Protein AF-A0A529LKW5-F1 (afdb_monomer_lite)

pLDDT: mean 82.23, std 14.51, range [40.31, 96.56]

Secondary structure (DSSP, 8-state):
-PPP-------HHHH-SS-GGGSPPP---TTGGGSSS---TTPPPGGGS-HHHHHHHHHHHTSHHHHHHHTS--SS---HHHHHHIIIIISGGGT----GGG----SSHHHHHHHHHHHH--TT------SS--HHHHHHHHHTT-

Foldseek 3Di:
DDDDDPPPPDPVVVVDPAALVRDPDPDDDPPLVPDPDRPDPPDDDPVPPPVVVVVVVVVVCPPPVNCVVVVPDPPPDDDQVVLVCCQPPPQVVVVHHDDSVRDDDAPDPLRVLLVCLQVPAAAPDDDDADVVGDVSSVVSNVVSHD

Structure (mmCIF, N/CA/C/O backbone):
data_AF-A0A529LKW5-F1
#
_entry.id   AF-A0A529LKW5-F1
#
loop_
_atom_site.group_PDB
_atom_site.id
_atom_site.type_symbol
_atom_site.label_atom_id
_atom_site.label_alt_id
_atom_site.label_comp_id
_atom_site.label_asym_id
_atom_site.label_entity_id
_atom_site.label_seq_id
_atom_site.pdbx_PDB_ins_code
_atom_site.Cartn_x
_atom_site.Cartn_y
_atom_site.Cartn_z
_atom_site.occupancy
_atom_site.B_iso_or_equiv
_atom_site.auth_seq_id
_atom_site.auth_comp_id
_atom_site.auth_asym_id
_atom_site.auth_atom_id
_atom_site.pdbx_PDB_model_num
ATOM 1 N N . GLN A 1 1 ? -52.898 6.544 29.498 1.00 42.16 1 GLN A N 1
ATOM 2 C CA . GLN A 1 1 ? -52.156 5.273 29.629 1.00 42.16 1 GLN A CA 1
ATOM 3 C C . GLN A 1 1 ? -51.694 4.892 28.227 1.00 42.16 1 GLN A C 1
ATOM 5 O O . GLN A 1 1 ? -52.541 4.641 27.384 1.00 42.16 1 GLN A O 1
ATOM 10 N N . LYS A 1 2 ? -50.396 5.026 27.925 1.00 40.31 2 LYS A N 1
ATOM 11 C CA . LYS A 1 2 ? -49.825 4.738 26.596 1.00 40.31 2 LYS A CA 1
ATOM 12 C C . LYS A 1 2 ? -49.433 3.257 26.553 1.00 40.31 2 LYS A C 1
ATOM 14 O O . LYS A 1 2 ? -48.757 2.803 27.472 1.00 40.31 2 LYS A O 1
ATOM 19 N N . ALA A 1 3 ? -49.896 2.529 25.537 1.00 45.91 3 ALA A N 1
ATOM 20 C CA . ALA A 1 3 ? -49.491 1.149 25.274 1.00 45.91 3 ALA A CA 1
ATOM 21 C C . ALA A 1 3 ? -47.987 1.095 24.929 1.00 45.91 3 ALA A C 1
ATOM 23 O O . ALA A 1 3 ? -47.495 2.049 24.321 1.00 45.91 3 ALA A O 1
ATOM 24 N N . PRO A 1 4 ? -47.249 0.040 25.314 1.00 46.44 4 PRO A N 1
ATOM 25 C CA . PRO A 1 4 ? -45.844 -0.078 24.954 1.00 46.44 4 PRO A CA 1
ATOM 26 C C . PRO A 1 4 ? -45.708 -0.477 23.480 1.00 46.44 4 PRO A C 1
ATOM 28 O O . PRO A 1 4 ? -46.323 -1.449 23.040 1.00 46.44 4 PRO A O 1
ATOM 31 N N . ASP A 1 5 ? -44.901 0.287 22.740 1.00 48.47 5 ASP A N 1
ATOM 32 C CA . ASP A 1 5 ? -44.448 -0.035 21.387 1.00 48.47 5 ASP A CA 1
ATOM 33 C C . ASP A 1 5 ? -43.780 -1.417 21.390 1.00 48.47 5 ASP A C 1
ATOM 35 O O . ASP A 1 5 ? -42.740 -1.625 22.015 1.00 48.47 5 ASP A O 1
ATOM 39 N N . GLN A 1 6 ? -44.373 -2.379 20.681 1.00 51.53 6 GLN A N 1
ATOM 40 C CA . GLN A 1 6 ? -43.679 -3.608 20.309 1.00 51.53 6 GLN A CA 1
ATOM 41 C C . GLN A 1 6 ? -42.661 -3.258 19.221 1.00 51.53 6 GLN A C 1
ATOM 43 O O . GLN A 1 6 ? -42.955 -3.314 18.027 1.00 51.53 6 GLN A O 1
ATOM 48 N N . GLN A 1 7 ? -41.451 -2.881 19.636 1.00 54.03 7 GLN A N 1
ATOM 49 C CA . GLN A 1 7 ? -40.297 -2.890 18.747 1.00 54.03 7 GLN A CA 1
ATOM 50 C C . GLN A 1 7 ? -40.063 -4.339 18.303 1.00 54.03 7 GLN A C 1
ATOM 52 O O . GLN A 1 7 ? -39.595 -5.181 19.067 1.00 54.03 7 GLN A O 1
ATOM 57 N N . ASN A 1 8 ? -40.404 -4.629 17.049 1.00 58.44 8 ASN A N 1
ATOM 58 C CA . ASN A 1 8 ? -40.013 -5.844 16.344 1.00 58.44 8 ASN A CA 1
ATOM 59 C C . ASN A 1 8 ? -38.499 -5.766 16.047 1.00 58.44 8 ASN A C 1
ATOM 61 O O . ASN A 1 8 ? -38.077 -5.603 14.902 1.00 58.44 8 ASN A O 1
ATOM 65 N N . GLU A 1 9 ? -37.665 -5.786 17.088 1.00 59.06 9 GLU A N 1
ATOM 66 C CA . GLU A 1 9 ? -36.217 -5.863 16.925 1.00 59.06 9 GLU A CA 1
ATOM 67 C C . GLU A 1 9 ? -35.871 -7.261 16.420 1.00 59.06 9 GLU A C 1
ATOM 69 O O . GLU A 1 9 ? -35.987 -8.266 17.121 1.00 59.06 9 GLU A O 1
ATOM 74 N N . ILE A 1 10 ? -35.487 -7.329 15.147 1.00 67.19 10 ILE A N 1
ATOM 75 C CA . ILE A 1 10 ? -34.984 -8.552 14.536 1.00 67.19 10 ILE A CA 1
ATOM 76 C C . ILE A 1 10 ? -33.724 -8.957 15.304 1.00 67.19 10 ILE A C 1
ATOM 78 O O . ILE A 1 10 ? -32.698 -8.280 15.220 1.00 67.19 10 ILE A O 1
ATOM 82 N N . ASP A 1 11 ? -33.797 -10.074 16.029 1.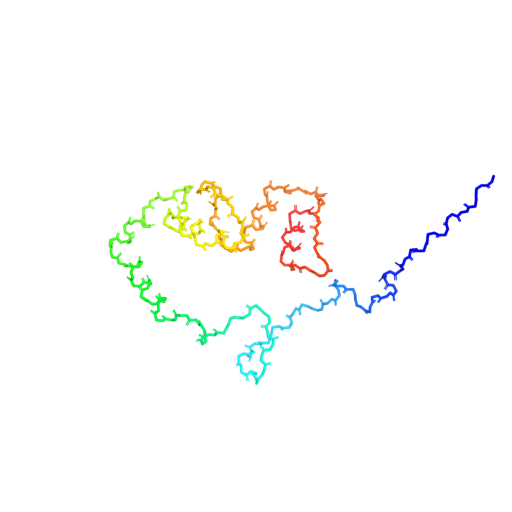00 71.25 11 ASP A N 1
ATOM 83 C CA . ASP A 1 11 ? -32.641 -10.652 16.710 1.00 71.25 11 ASP A CA 1
ATOM 84 C C . ASP A 1 11 ? -31.658 -11.223 15.677 1.00 71.25 11 ASP A C 1
ATOM 86 O O . ASP A 1 11 ? -31.706 -12.386 15.260 1.00 71.25 11 ASP A O 1
ATOM 90 N N . TRP A 1 12 ? -30.749 -10.359 15.237 1.00 64.81 12 TRP A N 1
ATOM 91 C CA . TRP A 1 12 ? -29.679 -10.710 14.316 1.00 64.81 12 TRP A CA 1
ATOM 92 C C . TRP A 1 12 ? -28.668 -11.684 14.922 1.00 64.81 12 TRP A C 1
ATOM 94 O O . TRP A 1 12 ? -27.966 -12.335 14.153 1.00 64.81 12 TRP A O 1
ATOM 104 N N . LYS A 1 13 ? -28.579 -11.821 16.253 1.00 62.41 13 LYS A N 1
ATOM 105 C CA . LYS A 1 13 ? -27.690 -12.811 16.881 1.00 62.41 13 LYS A CA 1
ATOM 106 C C . LYS A 1 13 ? -28.263 -14.215 16.741 1.00 62.41 13 LYS A C 1
ATOM 108 O O . LYS A 1 13 ? -27.526 -15.110 16.355 1.00 62.41 13 LYS A O 1
ATOM 113 N N . ALA A 1 14 ? -29.569 -14.391 16.945 1.00 68.62 14 ALA A N 1
ATOM 114 C CA . ALA A 1 14 ? -30.237 -15.678 16.727 1.00 68.62 14 ALA A CA 1
ATOM 115 C C . ALA A 1 14 ? -30.274 -16.104 15.246 1.00 68.62 14 ALA A C 1
ATOM 117 O O . ALA A 1 14 ? -30.361 -17.291 14.940 1.00 68.62 14 ALA A O 1
ATOM 118 N N . ARG A 1 15 ? -30.209 -15.143 14.312 1.00 63.50 15 ARG A N 1
ATOM 119 C CA . ARG A 1 15 ? -30.215 -15.411 12.861 1.00 63.50 15 ARG A CA 1
ATOM 120 C C . ARG A 1 15 ? -28.835 -15.664 12.250 1.00 63.50 15 ARG A C 1
ATOM 122 O O . ARG A 1 15 ? -28.767 -16.167 11.130 1.00 63.50 15 ARG A O 1
ATOM 129 N N . ARG A 1 16 ? -27.742 -15.314 12.933 1.00 49.81 16 ARG A N 1
ATOM 130 C CA . ARG A 1 16 ? -26.376 -15.556 12.446 1.00 49.81 16 ARG A CA 1
ATOM 131 C C . ARG A 1 16 ? -25.901 -16.924 12.929 1.00 49.81 16 ARG A C 1
ATOM 133 O O . ARG A 1 16 ? -25.805 -17.154 14.125 1.00 49.81 16 ARG A O 1
ATOM 140 N N . GLN A 1 17 ? -25.565 -17.815 11.998 1.00 55.66 17 GLN A N 1
ATOM 141 C CA . GLN A 1 17 ? -25.017 -19.133 12.346 1.00 55.66 17 GLN A CA 1
ATOM 142 C C . GLN A 1 17 ? -23.549 -19.080 12.801 1.00 55.66 17 GLN A C 1
ATOM 144 O O . GLN A 1 17 ? -23.092 -19.992 13.479 1.00 55.66 17 GLN A O 1
ATOM 149 N N . ILE A 1 18 ? -22.815 -18.024 12.438 1.00 51.16 18 ILE A N 1
ATOM 150 C CA . ILE A 1 18 ? -21.412 -17.787 12.807 1.00 51.16 18 ILE A CA 1
ATOM 151 C C . ILE A 1 18 ? -21.250 -16.274 13.008 1.00 51.16 18 ILE A C 1
ATOM 153 O O . ILE A 1 18 ? -21.709 -15.495 12.165 1.00 51.16 18 ILE A O 1
ATOM 157 N N . ALA A 1 19 ? -20.633 -15.829 14.107 1.00 57.88 19 ALA A N 1
ATOM 158 C CA . ALA A 1 19 ? -20.261 -14.423 14.239 1.00 57.88 19 ALA A CA 1
ATOM 159 C C . ALA A 1 19 ? -19.042 -14.145 13.350 1.00 57.88 19 ALA A C 1
ATOM 161 O O . ALA A 1 19 ? -18.120 -14.949 13.290 1.00 57.88 19 ALA A O 1
ATOM 162 N N . ALA A 1 20 ? -18.993 -13.004 12.661 1.00 53.16 20 ALA A N 1
ATOM 163 C CA . ALA A 1 20 ? -17.856 -12.676 11.795 1.00 53.16 20 ALA A CA 1
ATOM 164 C C . ALA A 1 20 ? -16.512 -12.612 12.553 1.00 53.16 20 ALA A C 1
ATOM 166 O O . ALA A 1 20 ? -15.457 -12.795 11.953 1.00 53.16 20 ALA A O 1
ATOM 167 N N . SER A 1 21 ? -16.554 -12.406 13.876 1.00 56.66 21 SER A N 1
ATOM 168 C CA . SER A 1 21 ? -15.414 -12.515 14.797 1.00 56.66 21 SER A CA 1
ATOM 169 C C . SER A 1 21 ? -14.895 -13.938 15.000 1.00 56.66 21 SER A C 1
ATOM 171 O O . SER A 1 21 ? -13.754 -14.102 15.421 1.00 56.66 21 SER A O 1
ATOM 173 N N . ASP A 1 22 ? -15.728 -14.936 14.717 1.00 57.28 22 ASP A N 1
ATOM 174 C CA . ASP A 1 22 ? -15.464 -16.357 14.944 1.00 57.28 22 ASP A CA 1
ATOM 175 C C . ASP A 1 22 ? -15.048 -17.055 13.642 1.00 57.28 22 ASP A C 1
ATOM 177 O O . ASP A 1 22 ? -14.805 -18.263 13.627 1.00 57.28 22 ASP A O 1
ATOM 181 N N . MET A 1 23 ? -14.961 -16.309 12.531 1.00 52.06 23 MET A N 1
ATOM 182 C CA . MET A 1 23 ? -14.409 -16.846 11.297 1.00 52.06 23 MET A CA 1
ATOM 183 C C . MET A 1 23 ? -12.915 -17.135 11.499 1.00 52.06 23 MET A C 1
ATOM 185 O O . MET A 1 23 ? -12.165 -16.234 11.889 1.00 52.06 23 MET A O 1
ATOM 189 N N . PRO A 1 24 ? -12.460 -18.373 11.237 1.00 55.66 24 PRO A N 1
ATOM 190 C CA . PRO A 1 24 ? -11.048 -18.698 11.315 1.00 55.66 24 PRO A CA 1
ATOM 191 C C . PRO A 1 24 ? -10.253 -17.799 10.357 1.00 55.66 24 PRO A C 1
ATOM 193 O O . PRO A 1 24 ? -10.775 -17.406 9.306 1.00 55.66 24 PRO A O 1
ATOM 196 N N . PRO A 1 25 ? -8.995 -17.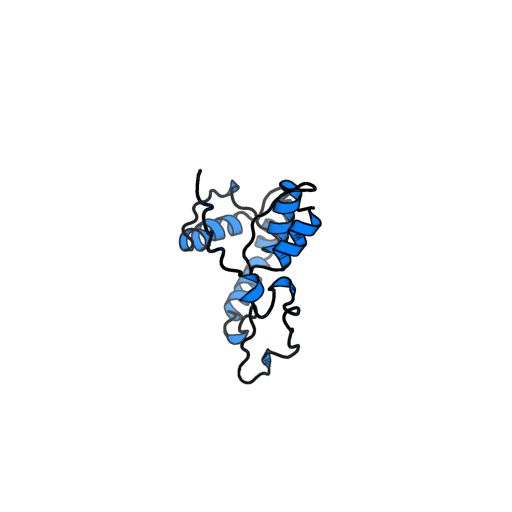459 10.697 1.00 60.41 25 PRO A N 1
ATOM 197 C CA . PRO A 1 25 ? -8.135 -16.708 9.794 1.00 60.41 25 PRO A CA 1
ATOM 198 C C . PRO A 1 25 ? -8.115 -17.405 8.428 1.00 60.41 25 PRO A C 1
ATOM 200 O O . PRO A 1 25 ? -8.097 -18.640 8.387 1.00 60.41 25 PRO A O 1
ATOM 203 N N . PRO A 1 26 ? -8.150 -16.64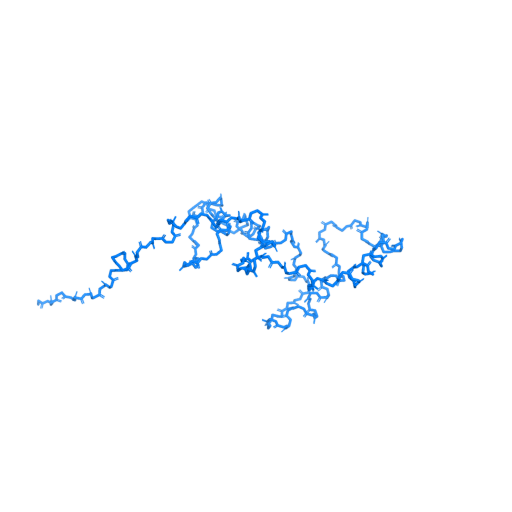8 7.316 1.00 58.59 26 PRO A N 1
ATOM 204 C CA . PRO A 1 26 ? -8.235 -17.234 5.987 1.00 58.59 26 PRO A CA 1
ATOM 205 C C . PRO A 1 26 ? -7.113 -18.257 5.814 1.00 58.59 26 PRO A C 1
ATOM 207 O O . PRO A 1 26 ? -5.932 -17.929 5.966 1.00 58.59 26 PRO A O 1
ATOM 210 N N . ALA A 1 27 ? -7.493 -19.507 5.546 1.00 61.69 27 ALA A N 1
ATOM 211 C CA . ALA A 1 27 ? -6.550 -20.595 5.355 1.00 61.69 27 ALA A CA 1
ATOM 212 C C . ALA A 1 27 ? -5.673 -20.273 4.138 1.00 61.69 27 ALA A C 1
ATOM 214 O O . ALA A 1 27 ? -6.139 -20.253 2.998 1.00 61.69 27 ALA A O 1
ATOM 215 N N . LYS A 1 28 ? -4.394 -19.976 4.380 1.00 61.72 28 LYS A N 1
ATOM 216 C CA . LYS A 1 28 ? -3.412 -19.803 3.312 1.00 61.72 28 LYS A CA 1
ATOM 217 C C . LYS A 1 28 ? -3.003 -21.195 2.847 1.00 61.72 28 LYS A C 1
ATOM 219 O O . LYS A 1 28 ? -2.331 -21.919 3.570 1.00 61.72 28 LYS A O 1
ATOM 224 N N . HIS A 1 29 ? -3.452 -21.595 1.663 1.00 66.25 29 HIS A N 1
ATOM 225 C CA . HIS A 1 29 ? -2.977 -22.825 1.040 1.00 66.25 29 HIS A CA 1
ATOM 226 C C . HIS A 1 29 ? -1.594 -22.570 0.430 1.00 66.25 29 HIS A C 1
ATOM 228 O O . HIS A 1 29 ? -1.485 -21.853 -0.565 1.00 66.25 29 HIS A O 1
ATOM 234 N N . ASP A 1 30 ? -0.550 -23.174 1.001 1.00 69.19 30 ASP A N 1
ATOM 235 C CA . ASP A 1 30 ? 0.855 -22.938 0.618 1.00 69.19 30 ASP A CA 1
ATOM 236 C C . ASP A 1 30 ? 1.156 -23.193 -0.871 1.00 69.19 30 ASP A C 1
ATOM 238 O O . ASP A 1 30 ? 2.075 -22.606 -1.432 1.00 69.19 30 ASP A O 1
ATOM 242 N N . ASN A 1 31 ? 0.370 -24.044 -1.538 1.00 75.12 31 ASN A N 1
ATOM 243 C CA . ASN A 1 31 ? 0.530 -24.394 -2.954 1.00 75.12 31 ASN A CA 1
ATOM 244 C C . ASN A 1 31 ? -0.742 -24.143 -3.770 1.00 75.12 31 ASN A C 1
ATOM 246 O O . ASN A 1 31 ? -1.080 -24.929 -4.658 1.00 75.12 31 ASN A O 1
ATOM 250 N N . TRP A 1 32 ? -1.453 -23.048 -3.492 1.00 79.81 32 TRP A N 1
ATOM 251 C CA . TRP A 1 32 ? -2.674 -22.706 -4.225 1.00 79.81 32 TRP A CA 1
ATOM 252 C C . TRP A 1 32 ? -2.491 -22.746 -5.752 1.00 79.81 32 TRP A C 1
ATOM 254 O O . TRP A 1 32 ? -3.358 -23.277 -6.437 1.00 79.81 32 TRP A O 1
ATOM 264 N N . ILE A 1 33 ? -1.329 -22.320 -6.262 1.00 79.12 33 ILE A N 1
ATOM 265 C CA . ILE A 1 33 ? -0.965 -22.296 -7.694 1.00 79.12 33 ILE A CA 1
ATOM 266 C C . ILE A 1 33 ? -1.118 -23.667 -8.374 1.00 79.12 33 ILE A C 1
ATOM 268 O O . ILE A 1 33 ? -1.410 -23.736 -9.563 1.00 79.12 33 ILE A O 1
ATOM 272 N N . LYS A 1 34 ? -0.928 -24.771 -7.640 1.00 80.81 34 LYS A N 1
ATOM 273 C CA . LYS A 1 34 ? -1.003 -26.138 -8.189 1.00 80.81 34 LYS A CA 1
ATOM 274 C C . LYS A 1 34 ? -2.409 -26.737 -8.151 1.00 80.81 34 LYS A C 1
ATOM 276 O O . LYS A 1 34 ? -2.597 -27.873 -8.581 1.00 80.81 34 LYS A O 1
ATOM 281 N N . SER A 1 35 ? -3.384 -26.015 -7.607 1.00 80.00 35 SER A N 1
ATOM 282 C CA . SER A 1 35 ? -4.768 -26.485 -7.540 1.00 80.00 35 SER A CA 1
ATOM 283 C C . SER A 1 35 ? -5.387 -26.442 -8.933 1.00 80.00 35 SER A C 1
ATOM 285 O O . SER A 1 35 ? -5.175 -25.483 -9.666 1.00 80.00 35 SER A O 1
ATOM 287 N N . SER A 1 36 ? -6.205 -27.434 -9.291 1.00 82.50 36 SER A N 1
ATOM 288 C CA . SER A 1 36 ? -6.902 -27.438 -10.588 1.00 82.50 36 SER A CA 1
ATOM 289 C C . SER A 1 36 ? -7.825 -26.228 -10.773 1.00 82.50 36 SER A C 1
ATOM 291 O O . SER A 1 36 ? -8.013 -25.776 -11.896 1.00 82.50 36 SER A O 1
ATOM 293 N N . TYR A 1 37 ? -8.369 -25.693 -9.671 1.00 82.12 37 TYR A N 1
ATOM 294 C CA . TYR A 1 37 ? -9.230 -24.507 -9.648 1.00 82.12 37 TYR A CA 1
ATOM 295 C C . TYR A 1 37 ? -8.920 -23.647 -8.406 1.00 82.12 37 TYR A C 1
ATOM 297 O O . TYR A 1 37 ? -9.525 -23.850 -7.349 1.00 82.12 37 TYR A O 1
ATOM 305 N N . PRO A 1 38 ? -7.945 -22.721 -8.477 1.00 80.00 38 PRO A N 1
ATOM 306 C CA . PRO A 1 38 ? -7.529 -21.928 -7.326 1.00 80.00 38 PRO A CA 1
ATOM 307 C C . PRO A 1 38 ? -8.433 -20.704 -7.127 1.00 80.00 38 PRO A C 1
ATOM 309 O O . PRO A 1 38 ? -8.123 -19.605 -7.577 1.00 80.00 38 PRO A O 1
ATOM 312 N N . PHE A 1 39 ? -9.539 -20.867 -6.399 1.00 79.00 39 PHE A N 1
ATOM 313 C CA . PHE A 1 39 ? -10.382 -19.744 -5.956 1.00 79.00 39 PHE A CA 1
ATOM 314 C C . PHE A 1 39 ? -9.768 -19.023 -4.744 1.00 79.00 39 PHE A C 1
ATOM 316 O O . PHE A 1 39 ? -10.382 -18.920 -3.683 1.00 79.00 39 PHE A O 1
ATOM 323 N N . VAL A 1 40 ? -8.521 -18.561 -4.879 1.00 78.56 40 VAL A N 1
ATOM 324 C CA . VAL A 1 40 ? -7.778 -17.903 -3.797 1.00 78.56 40 VAL A CA 1
ATOM 325 C C . VAL A 1 40 ? -7.811 -16.392 -3.974 1.00 78.56 40 VAL A C 1
ATOM 327 O O . VAL A 1 40 ? -7.330 -15.843 -4.961 1.00 78.56 40 VAL A O 1
ATOM 330 N N . TYR A 1 41 ? -8.386 -15.713 -2.985 1.00 74.81 41 TYR A N 1
ATOM 331 C CA . TYR A 1 41 ? -8.498 -14.261 -2.965 1.00 74.81 41 TYR A CA 1
ATOM 332 C C . TYR A 1 41 ? -7.138 -13.577 -2.747 1.00 74.81 41 TYR A C 1
ATOM 334 O O . TYR A 1 41 ? -6.302 -14.048 -1.973 1.00 74.81 41 TYR A O 1
ATOM 342 N N . GLY A 1 42 ? -6.939 -12.430 -3.402 1.00 77.12 42 GLY A N 1
ATOM 343 C CA . GLY A 1 42 ? -5.766 -11.569 -3.212 1.00 77.12 42 GLY A CA 1
ATOM 344 C C . GLY A 1 42 ? -4.481 -12.056 -3.886 1.00 77.12 42 GLY A C 1
ATOM 345 O O . GLY A 1 42 ? -3.436 -11.439 -3.699 1.00 77.12 42 GLY A O 1
ATOM 346 N N . GLN A 1 43 ? -4.539 -13.138 -4.661 1.00 83.38 43 GLN A N 1
ATOM 347 C CA . GLN A 1 43 ? -3.425 -13.596 -5.485 1.00 83.38 43 GLN A CA 1
ATOM 348 C C . GLN A 1 43 ? -3.617 -13.115 -6.924 1.00 83.38 43 GLN A C 1
ATOM 350 O O . GLN A 1 43 ? -4.734 -13.125 -7.439 1.00 83.38 43 GLN A O 1
ATOM 355 N N . PHE A 1 44 ? -2.537 -12.683 -7.571 1.00 83.50 44 PHE A N 1
ATOM 356 C CA . PHE A 1 44 ? -2.560 -12.365 -8.997 1.00 83.50 44 PHE A CA 1
ATOM 357 C C . PHE A 1 44 ? -2.182 -13.605 -9.813 1.00 83.50 44 PHE A C 1
ATOM 35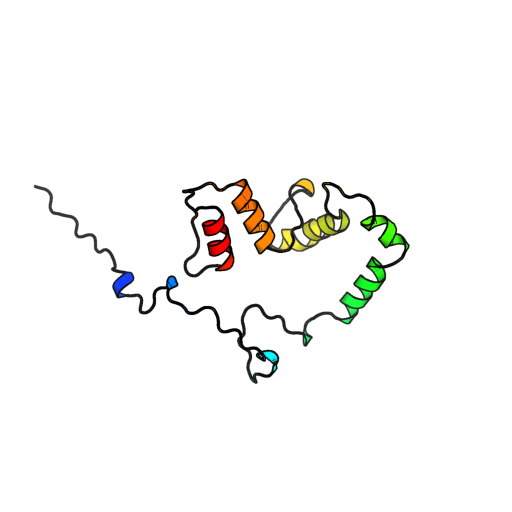9 O O . PHE A 1 44 ? -1.446 -14.464 -9.330 1.00 83.50 44 PHE A O 1
ATOM 366 N N . ASP A 1 45 ? -2.661 -13.685 -11.054 1.00 85.62 45 ASP A N 1
ATOM 367 C CA . ASP A 1 45 ? -2.225 -14.711 -12.003 1.00 85.62 45 ASP A CA 1
ATOM 368 C C . ASP A 1 45 ? -0.853 -14.323 -12.589 1.00 85.62 45 ASP A C 1
ATOM 370 O O . ASP A 1 45 ? -0.762 -13.302 -13.283 1.00 85.62 45 ASP A O 1
ATOM 374 N N . PRO A 1 46 ? 0.220 -15.105 -12.351 1.00 85.62 46 PRO A N 1
ATOM 375 C CA . PRO A 1 46 ? 1.539 -14.807 -12.901 1.00 85.62 46 PRO A CA 1
ATOM 376 C C . PRO A 1 46 ? 1.574 -14.751 -14.432 1.00 85.62 46 PRO A C 1
ATOM 378 O O . PRO A 1 46 ? 2.399 -14.028 -14.984 1.00 85.62 46 PRO A O 1
ATOM 381 N N . ALA A 1 47 ? 0.686 -15.473 -15.125 1.00 88.00 47 ALA A N 1
ATOM 382 C CA . ALA A 1 47 ? 0.619 -15.467 -16.586 1.00 88.00 47 ALA A CA 1
ATOM 383 C C . ALA A 1 47 ? 0.064 -14.149 -17.153 1.00 88.00 47 ALA A C 1
ATOM 385 O O . ALA A 1 47 ? 0.334 -13.817 -18.305 1.00 88.00 47 ALA A O 1
ATOM 386 N N . LEU A 1 48 ? -0.679 -13.384 -16.347 1.00 90.81 48 LEU A N 1
ATOM 387 C CA . LEU A 1 48 ? -1.193 -12.062 -16.715 1.00 90.81 48 LEU A CA 1
ATOM 388 C C . LEU A 1 48 ? -0.219 -10.931 -16.370 1.00 90.81 48 LEU A C 1
ATOM 390 O O . LEU A 1 48 ? -0.462 -9.778 -16.732 1.00 90.81 48 LEU A O 1
ATOM 394 N N . PHE A 1 49 ? 0.872 -11.230 -15.660 1.00 93.06 49 PHE A N 1
ATOM 395 C CA . PHE A 1 49 ? 1.854 -10.218 -15.305 1.00 93.06 49 PHE A CA 1
ATOM 396 C C . PHE A 1 49 ? 2.685 -9.819 -16.541 1.00 93.06 49 PHE A C 1
ATOM 398 O O . PHE A 1 49 ? 3.321 -10.688 -17.152 1.00 93.06 49 PHE A O 1
ATOM 405 N N . PRO A 1 50 ? 2.737 -8.522 -16.906 1.00 95.19 50 PRO A N 1
ATOM 406 C CA . PRO A 1 50 ? 3.409 -8.040 -18.114 1.00 95.19 50 PRO A CA 1
ATOM 407 C C . PRO A 1 50 ? 4.933 -8.041 -17.932 1.00 95.19 50 PRO A C 1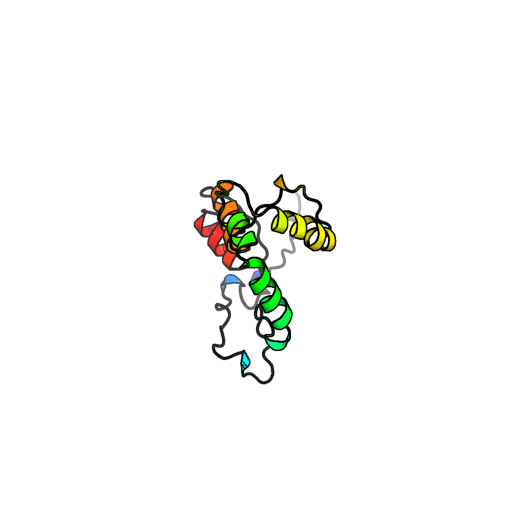
ATOM 409 O O . PRO A 1 50 ? 5.579 -7.020 -17.699 1.00 95.19 50 PRO A O 1
ATOM 412 N N . THR A 1 51 ? 5.521 -9.236 -17.964 1.00 95.75 51 THR A N 1
ATOM 413 C CA . THR A 1 51 ? 6.923 -9.468 -17.592 1.00 95.75 51 THR A CA 1
ATOM 414 C C . THR A 1 51 ? 7.896 -8.776 -18.548 1.00 95.75 51 THR A C 1
ATOM 416 O O . THR A 1 51 ? 8.949 -8.305 -18.114 1.00 95.75 51 THR A O 1
ATOM 419 N N . ALA A 1 52 ? 7.575 -8.725 -19.845 1.00 95.94 52 ALA A N 1
ATOM 420 C CA . ALA A 1 52 ? 8.442 -8.117 -20.853 1.00 95.94 52 ALA A CA 1
ATOM 421 C C . ALA A 1 52 ? 8.487 -6.592 -20.692 1.00 95.94 52 ALA A C 1
ATOM 423 O O . ALA A 1 52 ? 9.567 -6.006 -20.627 1.00 95.94 52 ALA A O 1
ATOM 424 N N . GLU A 1 53 ? 7.320 -5.973 -20.542 1.00 96.50 53 GLU A N 1
ATOM 425 C CA . GLU A 1 53 ? 7.150 -4.540 -20.328 1.00 96.50 53 GLU A CA 1
ATOM 426 C C . GLU A 1 53 ? 7.774 -4.120 -18.997 1.00 96.50 53 GLU A C 1
ATOM 428 O O . GLU A 1 53 ? 8.525 -3.150 -18.947 1.00 96.50 53 GLU A O 1
ATOM 433 N N . TRP A 1 54 ? 7.548 -4.897 -17.930 1.00 95.69 54 TRP A N 1
ATOM 434 C CA . TRP A 1 54 ? 8.156 -4.646 -16.624 1.00 95.69 54 TRP A CA 1
ATOM 435 C C . TRP A 1 54 ? 9.685 -4.666 -16.686 1.00 95.69 54 TRP A C 1
ATOM 437 O O . TRP A 1 54 ? 10.348 -3.808 -16.102 1.00 95.69 54 TRP A O 1
ATOM 447 N N . ARG A 1 55 ? 10.260 -5.627 -17.420 1.00 96.50 55 ARG A N 1
ATOM 448 C CA . ARG A 1 55 ? 11.713 -5.721 -17.601 1.00 96.50 55 ARG A CA 1
ATOM 449 C C . ARG A 1 55 ? 12.264 -4.511 -18.343 1.00 96.50 55 ARG A C 1
ATOM 451 O O . ARG A 1 55 ? 13.306 -3.994 -17.950 1.00 96.50 55 ARG A O 1
ATOM 458 N N . GLU A 1 56 ? 11.577 -4.062 -19.387 1.00 96.56 56 GLU A N 1
ATOM 459 C CA . GLU A 1 56 ? 11.999 -2.882 -20.137 1.00 96.56 56 GLU A CA 1
ATOM 460 C C . GLU A 1 56 ? 11.908 -1.613 -19.283 1.00 96.56 56 GLU A C 1
ATOM 462 O O . GLU A 1 56 ? 12.879 -0.862 -19.200 1.00 96.56 56 GLU A O 1
ATOM 467 N N . CYS A 1 57 ? 10.809 -1.422 -18.547 1.00 94.25 57 CYS A N 1
ATOM 468 C CA . CYS A 1 57 ? 10.670 -0.318 -17.598 1.00 94.25 57 CYS A CA 1
ATOM 469 C C . CYS A 1 57 ? 11.773 -0.333 -16.532 1.00 94.25 57 CYS A C 1
ATOM 471 O O . CYS A 1 57 ? 12.351 0.709 -16.234 1.00 94.25 57 CYS A O 1
ATOM 473 N N . ASN A 1 58 ? 12.108 -1.505 -15.985 1.00 94.69 58 ASN A N 1
ATOM 474 C CA . ASN A 1 58 ? 13.185 -1.632 -15.007 1.00 94.69 58 ASN A CA 1
ATOM 475 C C . ASN A 1 58 ? 14.550 -1.264 -15.611 1.00 94.69 58 ASN A C 1
ATOM 477 O O . ASN A 1 58 ? 15.312 -0.522 -14.996 1.00 94.69 58 ASN A O 1
ATOM 481 N N . ARG A 1 59 ? 14.832 -1.710 -16.841 1.00 94.62 59 ARG A N 1
ATOM 482 C CA . ARG A 1 59 ? 16.053 -1.345 -17.574 1.00 94.62 59 ARG A CA 1
ATOM 483 C C . ARG A 1 59 ? 16.150 0.166 -17.794 1.00 94.62 59 ARG A C 1
ATOM 485 O O . ARG A 1 59 ? 17.234 0.726 -17.658 1.00 94.62 59 ARG A O 1
ATOM 492 N N . MET A 1 60 ? 15.036 0.815 -18.130 1.00 92.50 60 MET A N 1
ATOM 493 C CA . MET A 1 60 ? 14.972 2.267 -18.312 1.00 92.50 60 MET A CA 1
ATOM 494 C C . MET A 1 60 ? 15.182 3.015 -16.988 1.00 92.50 60 MET A C 1
ATOM 496 O O . MET A 1 60 ? 16.025 3.903 -16.930 1.00 92.50 60 MET A O 1
ATOM 500 N N . ALA A 1 61 ? 14.488 2.620 -15.917 1.00 90.62 61 ALA A N 1
ATOM 501 C CA . ALA A 1 61 ? 14.577 3.261 -14.599 1.00 90.62 61 ALA A CA 1
ATOM 502 C C . ALA A 1 61 ? 15.960 3.116 -13.932 1.00 90.62 61 ALA A C 1
ATOM 504 O O . ALA A 1 61 ? 16.363 3.944 -13.115 1.00 90.62 61 ALA A O 1
ATOM 505 N N . LEU A 1 62 ? 16.701 2.063 -14.288 1.00 91.69 62 LEU A N 1
ATOM 506 C CA . LEU A 1 62 ? 18.064 1.809 -13.817 1.00 91.69 62 LEU A CA 1
ATOM 507 C C . LEU A 1 62 ? 19.149 2.358 -14.757 1.00 91.69 62 LEU A C 1
ATOM 509 O O . LEU A 1 62 ? 20.337 2.107 -14.540 1.00 91.69 62 LEU A O 1
ATOM 513 N N . ALA A 1 63 ? 18.784 3.104 -15.803 1.00 92.44 63 ALA A N 1
ATOM 514 C CA . ALA A 1 63 ? 19.764 3.767 -16.652 1.00 92.44 63 ALA A CA 1
ATOM 515 C C . ALA A 1 63 ? 20.549 4.816 -15.847 1.00 92.44 63 ALA A C 1
ATOM 517 O O . ALA A 1 63 ? 19.983 5.537 -15.033 1.00 92.44 63 ALA A O 1
ATOM 518 N N . VAL A 1 64 ? 21.854 4.950 -16.110 1.00 87.56 64 VAL A N 1
ATOM 519 C CA . VAL A 1 64 ? 22.775 5.819 -15.342 1.00 87.56 64 VAL A CA 1
ATOM 520 C C . VAL A 1 64 ? 22.266 7.257 -15.181 1.00 87.56 64 VAL A C 1
ATOM 522 O O . VAL A 1 64 ? 22.505 7.878 -14.148 1.00 87.56 64 VAL A O 1
ATOM 525 N N . LEU A 1 65 ? 21.579 7.790 -16.195 1.00 83.00 65 LEU A N 1
ATOM 526 C CA . LEU A 1 65 ? 20.998 9.129 -16.138 1.00 83.00 65 LEU A CA 1
ATOM 527 C C . LEU A 1 65 ? 19.850 9.212 -15.121 1.00 83.00 65 LEU A C 1
ATOM 529 O O . LEU A 1 65 ? 19.826 10.146 -14.329 1.00 83.00 65 LEU A O 1
ATOM 533 N N . GLU A 1 66 ? 18.971 8.210 -15.092 1.00 85.31 66 GLU A N 1
ATOM 534 C CA . GLU A 1 66 ? 17.836 8.145 -14.164 1.00 85.31 66 GLU A CA 1
ATOM 535 C C . GLU A 1 66 ? 18.278 7.918 -12.722 1.00 85.31 66 GLU A C 1
ATOM 537 O O . GLU A 1 66 ? 17.701 8.505 -11.811 1.00 85.31 66 GLU A O 1
ATOM 542 N N . ILE A 1 67 ? 19.363 7.162 -12.505 1.00 83.69 67 ILE A N 1
ATOM 543 C CA . ILE A 1 67 ? 19.941 6.975 -11.164 1.00 83.69 67 ILE A CA 1
ATOM 544 C C . ILE A 1 67 ? 20.233 8.319 -10.499 1.00 83.69 67 ILE A C 1
ATOM 546 O O . ILE A 1 67 ? 19.977 8.490 -9.314 1.00 83.69 67 ILE A O 1
ATOM 550 N N . ARG A 1 68 ? 20.727 9.303 -11.255 1.00 83.00 68 ARG A N 1
ATOM 551 C CA . ARG A 1 68 ? 21.010 10.637 -10.708 1.00 83.00 68 ARG A CA 1
ATOM 552 C C . ARG A 1 68 ? 19.748 11.382 -10.278 1.00 83.00 68 ARG A C 1
ATOM 554 O O . ARG A 1 68 ? 19.834 12.196 -9.366 1.00 83.00 68 ARG A O 1
ATOM 561 N N . ASN A 1 69 ? 18.616 11.111 -10.923 1.00 81.19 69 ASN A N 1
ATOM 562 C CA . ASN A 1 69 ? 17.347 11.765 -10.627 1.00 81.19 69 ASN A CA 1
ATOM 563 C C . ASN A 1 69 ? 16.763 11.237 -9.313 1.00 81.19 69 ASN A C 1
ATOM 565 O O . ASN A 1 69 ? 16.463 12.031 -8.425 1.00 81.19 69 ASN A O 1
ATOM 569 N N . TRP A 1 70 ? 16.659 9.912 -9.157 1.00 82.06 70 TRP A N 1
ATOM 570 C CA . TRP A 1 70 ? 16.054 9.317 -7.959 1.00 82.06 70 TRP A CA 1
ATOM 571 C C . TRP A 1 70 ? 17.023 9.155 -6.778 1.00 82.06 70 TRP A C 1
ATOM 573 O O . TRP A 1 70 ? 16.568 8.997 -5.651 1.00 82.06 70 TRP A O 1
ATOM 583 N N . ALA A 1 71 ? 18.344 9.202 -6.995 1.00 83.44 71 ALA A N 1
ATOM 584 C CA . ALA A 1 71 ? 19.335 9.200 -5.909 1.00 83.44 71 ALA A CA 1
ATOM 585 C C . ALA A 1 71 ? 19.596 10.597 -5.317 1.00 83.44 71 ALA A C 1
ATOM 587 O O . ALA A 1 71 ? 20.420 10.733 -4.414 1.00 83.44 71 ALA A O 1
ATOM 588 N N . SER A 1 72 ? 18.951 11.639 -5.849 1.00 80.62 72 SER A N 1
ATOM 589 C CA . SER A 1 72 ? 18.987 12.978 -5.261 1.00 80.62 72 SER A CA 1
ATOM 590 C C . SER A 1 72 ? 18.212 13.006 -3.939 1.00 80.62 72 SER A C 1
ATOM 592 O O . SER A 1 72 ? 17.237 12.274 -3.778 1.00 80.62 72 SER A O 1
ATOM 594 N N . ASP A 1 73 ? 18.626 13.862 -3.001 1.00 75.62 73 ASP A N 1
ATOM 595 C CA . ASP A 1 73 ? 17.944 14.015 -1.714 1.00 75.62 73 ASP A CA 1
ATOM 596 C C . ASP A 1 73 ? 16.510 14.531 -1.912 1.00 75.62 73 ASP A C 1
ATOM 598 O O . ASP A 1 73 ? 16.260 15.708 -2.186 1.00 75.62 73 ASP A O 1
ATOM 602 N N . MET A 1 74 ? 15.557 13.624 -1.730 1.00 71.75 74 MET A N 1
ATOM 603 C CA . MET A 1 74 ? 14.118 13.866 -1.738 1.00 71.75 74 MET A CA 1
ATOM 604 C C . MET A 1 74 ? 13.617 13.741 -0.296 1.00 71.75 74 MET A C 1
ATOM 606 O O . MET A 1 74 ? 13.148 12.688 0.118 1.00 71.75 74 MET A O 1
ATOM 610 N N . VAL A 1 75 ? 13.815 14.792 0.508 1.00 70.50 75 VAL A N 1
ATOM 611 C CA . VAL A 1 75 ? 13.589 14.725 1.968 1.00 70.50 75 VAL A CA 1
ATOM 612 C C . VAL A 1 75 ? 12.104 14.564 2.307 1.00 70.50 75 VAL A C 1
ATOM 614 O O . VAL A 1 75 ? 11.739 13.639 3.023 1.00 70.50 75 VAL A O 1
ATOM 617 N N . ASP A 1 76 ? 11.254 15.424 1.742 1.00 73.56 76 ASP A N 1
ATOM 618 C CA . ASP A 1 76 ? 9.817 15.477 2.056 1.00 73.56 76 ASP A CA 1
ATOM 619 C C . ASP A 1 76 ? 8.935 15.311 0.807 1.00 73.56 76 ASP A C 1
ATOM 621 O O . ASP A 1 76 ? 7.779 15.735 0.797 1.00 73.56 76 ASP A O 1
ATOM 625 N N . ARG A 1 77 ? 9.486 14.791 -0.297 1.00 81.50 77 ARG A N 1
ATOM 626 C CA . ARG A 1 77 ? 8.762 14.688 -1.571 1.00 81.50 77 ARG A CA 1
ATOM 627 C C . ARG A 1 77 ? 8.877 13.302 -2.167 1.00 81.50 77 ARG A C 1
ATOM 629 O O . ARG A 1 77 ? 9.956 12.724 -2.200 1.00 81.50 77 ARG A O 1
ATOM 636 N N . ASP A 1 78 ? 7.759 12.837 -2.700 1.00 89.69 78 ASP A N 1
ATOM 637 C CA . ASP A 1 78 ? 7.719 11.660 -3.552 1.00 89.69 78 ASP A CA 1
ATOM 638 C C . ASP A 1 78 ? 8.203 11.985 -4.971 1.00 89.69 78 ASP A C 1
ATOM 640 O O . ASP A 1 78 ? 8.306 13.149 -5.371 1.00 89.69 78 ASP A O 1
ATOM 644 N N . ASP A 1 79 ? 8.475 10.935 -5.747 1.00 89.94 79 ASP A N 1
ATOM 645 C CA . ASP A 1 79 ? 8.898 11.051 -7.140 1.00 89.94 79 ASP A CA 1
ATOM 646 C C . ASP A 1 79 ? 7.854 11.831 -7.977 1.00 89.94 79 ASP A C 1
ATOM 648 O O . ASP A 1 79 ? 6.716 11.369 -8.134 1.00 89.94 79 ASP A O 1
ATOM 652 N N . PRO A 1 80 ? 8.206 13.002 -8.546 1.00 89.69 80 PRO A N 1
ATOM 653 C CA . PRO A 1 80 ? 7.243 13.846 -9.253 1.00 89.69 80 PRO A CA 1
ATOM 654 C C . PRO A 1 80 ? 6.624 13.178 -10.483 1.00 89.69 80 PRO A C 1
ATOM 656 O O . PRO A 1 80 ? 5.457 13.423 -10.794 1.00 89.69 80 PRO A O 1
ATOM 659 N N . LEU A 1 81 ? 7.384 12.324 -11.176 1.00 90.81 81 LEU A N 1
ATOM 660 C CA . LEU A 1 81 ? 6.902 11.627 -12.363 1.00 90.81 81 LEU A CA 1
ATOM 661 C C . LEU A 1 81 ? 5.875 10.561 -11.969 1.00 90.81 81 LEU A C 1
ATOM 663 O O . LEU A 1 81 ? 4.850 10.412 -12.636 1.00 90.81 81 LEU A O 1
ATOM 667 N N . LEU A 1 82 ? 6.102 9.848 -10.865 1.00 93.00 82 LEU A N 1
ATOM 668 C CA . LEU A 1 82 ? 5.139 8.902 -10.312 1.00 93.00 82 LEU A CA 1
ATOM 669 C C . LEU A 1 82 ? 3.839 9.606 -9.907 1.00 93.00 82 LEU A C 1
ATOM 671 O O . LEU A 1 82 ? 2.760 9.131 -10.272 1.00 93.00 82 LEU A O 1
ATOM 675 N N . ILE A 1 83 ? 3.931 10.743 -9.211 1.00 95.31 83 ILE A N 1
ATOM 676 C CA . ILE A 1 83 ? 2.762 11.549 -8.829 1.00 95.31 83 ILE A CA 1
ATOM 677 C C . ILE A 1 83 ? 1.967 11.976 -10.068 1.00 95.31 83 ILE A C 1
ATOM 679 O O . ILE A 1 83 ? 0.750 11.773 -10.117 1.00 95.31 83 ILE A O 1
ATOM 683 N N . GLU A 1 84 ? 2.643 12.476 -11.106 1.00 95.06 84 GLU A N 1
ATOM 684 C CA . GLU A 1 84 ? 2.012 12.846 -12.376 1.00 95.06 84 GLU A CA 1
ATOM 685 C C . GLU A 1 84 ? 1.277 11.654 -13.010 1.00 95.06 84 GLU A C 1
ATOM 687 O O . GLU A 1 84 ? 0.116 11.771 -13.412 1.00 95.06 84 GLU A O 1
ATOM 692 N N . GLN A 1 85 ? 1.906 10.474 -13.068 1.00 95.50 85 GLN A N 1
ATOM 693 C CA . GLN A 1 85 ? 1.266 9.293 -13.653 1.00 95.50 85 GLN A CA 1
ATOM 694 C C . GLN A 1 85 ? 0.066 8.803 -12.826 1.00 95.50 85 GLN A C 1
ATOM 696 O O . GLN A 1 85 ? -0.939 8.378 -13.409 1.00 95.50 85 GLN A O 1
ATOM 701 N N . ILE A 1 86 ? 0.122 8.882 -11.491 1.00 95.94 86 ILE A N 1
ATOM 702 C CA . ILE A 1 86 ? -1.017 8.572 -10.612 1.00 95.94 86 ILE A CA 1
ATOM 703 C C . ILE A 1 86 ? -2.180 9.527 -10.910 1.00 95.94 86 ILE A C 1
ATOM 705 O O . ILE A 1 86 ? -3.302 9.071 -11.168 1.00 95.94 86 ILE A O 1
ATOM 709 N N . GLN A 1 87 ? -1.904 10.832 -10.930 1.00 96.44 87 GLN A N 1
ATOM 710 C CA . GLN A 1 87 ? -2.894 11.880 -11.165 1.00 96.44 87 GLN A CA 1
ATOM 711 C C . GLN A 1 87 ? -3.525 11.778 -12.559 1.00 96.44 87 GLN A C 1
ATOM 713 O O . GLN A 1 87 ? -4.743 11.866 -12.693 1.00 96.44 87 GLN A O 1
ATOM 718 N N . ALA A 1 88 ? -2.725 11.550 -13.602 1.00 95.62 88 ALA A N 1
ATOM 719 C CA . ALA A 1 88 ? -3.203 11.549 -14.982 1.00 95.62 88 ALA A CA 1
ATOM 720 C C . ALA A 1 88 ? -3.888 10.234 -15.392 1.00 95.62 88 ALA A C 1
ATOM 722 O O . ALA A 1 88 ? -4.784 10.242 -16.240 1.00 95.62 88 ALA A O 1
ATOM 723 N N . ARG A 1 89 ? -3.471 9.086 -14.833 1.00 94.56 89 ARG A N 1
ATOM 724 C CA . ARG A 1 89 ? -3.895 7.763 -15.337 1.00 94.56 89 ARG A CA 1
ATOM 725 C C . ARG A 1 89 ? -4.724 6.939 -14.361 1.00 94.56 89 ARG A C 1
ATOM 727 O O . ARG A 1 89 ? -5.565 6.161 -14.820 1.00 94.56 89 ARG A O 1
ATOM 734 N N . LEU A 1 90 ? -4.491 7.059 -13.053 1.00 94.00 90 LEU A N 1
ATOM 735 C CA . LEU A 1 90 ? -5.131 6.196 -12.052 1.00 94.00 90 LEU A CA 1
ATOM 736 C C . LEU A 1 90 ? -6.361 6.846 -11.415 1.00 94.00 90 LEU A C 1
ATOM 738 O O . LEU A 1 90 ? -7.428 6.229 -11.407 1.00 94.00 90 LEU A O 1
ATOM 742 N N . LEU A 1 91 ? -6.230 8.073 -10.906 1.00 95.44 91 LEU A N 1
ATOM 743 C CA . LEU A 1 91 ? -7.302 8.752 -10.166 1.00 95.44 91 LEU A CA 1
ATOM 744 C C . LEU A 1 91 ? -8.555 9.060 -11.013 1.00 95.44 91 LEU A C 1
ATOM 746 O O . LEU A 1 91 ? -9.658 8.745 -10.549 1.00 95.44 91 LEU A O 1
ATOM 750 N N . PRO A 1 92 ? -8.451 9.537 -12.274 1.00 94.75 92 PRO A N 1
ATOM 751 C CA . PRO A 1 92 ? -9.627 9.893 -13.069 1.00 94.75 92 PRO A CA 1
ATOM 752 C C . PRO A 1 92 ? -10.518 8.690 -13.380 1.00 94.75 92 PRO A C 1
ATOM 754 O O . PRO A 1 92 ? -11.742 8.799 -13.391 1.00 94.75 92 PRO A O 1
ATOM 757 N N . ARG A 1 93 ? -9.922 7.499 -13.545 1.00 95.31 93 ARG A N 1
ATOM 758 C CA . ARG A 1 93 ? -10.663 6.240 -13.751 1.00 95.31 93 ARG A CA 1
ATOM 759 C C . ARG A 1 93 ? -11.522 5.849 -12.546 1.00 95.31 93 ARG A C 1
ATOM 761 O O . ARG A 1 93 ? -12.396 4.998 -12.677 1.00 95.31 93 ARG A O 1
ATOM 768 N N . ARG A 1 94 ? -11.260 6.448 -11.383 1.00 94.06 94 ARG A N 1
ATOM 769 C CA . ARG A 1 94 ? -12.003 6.261 -10.132 1.00 94.06 94 ARG A CA 1
ATOM 770 C C . ARG A 1 94 ? -12.871 7.473 -9.773 1.00 94.06 94 ARG A C 1
ATOM 772 O O . ARG A 1 94 ? -13.466 7.472 -8.704 1.00 94.06 94 ARG A O 1
ATOM 779 N N . GLY A 1 95 ? -12.944 8.488 -10.641 1.00 96.19 95 GLY A N 1
ATOM 780 C CA . GLY A 1 95 ? -13.679 9.730 -10.379 1.00 96.19 95 GLY A CA 1
ATOM 781 C C . GLY A 1 95 ? -13.048 10.611 -9.297 1.00 96.19 95 GLY A C 1
ATOM 782 O O . GLY A 1 95 ? -13.745 11.423 -8.698 1.00 96.19 95 GLY A O 1
ATOM 783 N N . ILE A 1 96 ? -11.752 10.433 -9.022 1.00 96.50 96 ILE A N 1
ATOM 784 C CA . ILE A 1 96 ? -11.016 11.202 -8.015 1.00 96.50 96 ILE A CA 1
ATOM 785 C C . ILE A 1 96 ? -10.240 12.314 -8.724 1.00 96.50 96 ILE A C 1
ATOM 787 O O . ILE A 1 96 ? -9.505 12.050 -9.676 1.00 96.50 96 ILE A O 1
ATOM 791 N N . PHE A 1 97 ? -10.385 13.542 -8.228 1.00 94.94 97 PHE A N 1
ATOM 792 C CA . PHE A 1 97 ? -9.611 14.710 -8.642 1.00 94.94 97 PHE A CA 1
ATOM 793 C C . PHE A 1 97 ? -8.784 15.176 -7.446 1.00 94.94 97 PHE A C 1
ATOM 795 O O . PHE A 1 97 ? -9.350 15.418 -6.384 1.00 94.94 97 PHE A O 1
ATOM 802 N N . ALA A 1 98 ? -7.467 15.253 -7.619 1.00 95.44 98 ALA A N 1
ATOM 803 C CA . ALA A 1 98 ? -6.526 15.670 -6.585 1.00 95.44 98 ALA A CA 1
ATOM 804 C C . ALA A 1 98 ? -5.376 16.444 -7.233 1.00 95.44 98 ALA A C 1
ATOM 806 O O . ALA A 1 98 ? -4.952 16.101 -8.344 1.00 95.44 98 ALA A O 1
ATOM 807 N N . ASN A 1 99 ? -4.884 17.476 -6.561 1.00 94.81 99 ASN A N 1
ATOM 808 C CA . ASN A 1 99 ? -3.662 18.181 -6.923 1.00 94.81 99 ASN A CA 1
ATOM 809 C C . ASN A 1 99 ? -2.429 17.340 -6.541 1.00 94.81 99 ASN A C 1
ATOM 811 O O . ASN A 1 99 ? -2.535 16.446 -5.699 1.00 94.81 99 ASN A O 1
ATOM 815 N N . PRO A 1 100 ? -1.249 17.586 -7.140 1.00 92.88 100 PRO A N 1
ATOM 816 C CA . PRO A 1 100 ? -0.048 16.806 -6.835 1.00 92.88 100 PRO A CA 1
ATOM 817 C C . PRO A 1 100 ? 0.352 16.823 -5.352 1.00 92.88 100 PRO A C 1
ATOM 819 O O . PRO A 1 100 ? 0.867 15.832 -4.852 1.00 92.88 100 PRO A O 1
ATOM 822 N N . ASP A 1 101 ? 0.086 17.922 -4.644 1.00 92.88 101 ASP A N 1
ATOM 823 C CA . ASP A 1 101 ? 0.333 18.108 -3.209 1.00 92.88 101 ASP A CA 1
ATOM 824 C C . ASP A 1 101 ? -0.710 17.425 -2.302 1.00 92.88 101 ASP A C 1
ATOM 826 O O . ASP A 1 101 ? -0.529 17.356 -1.089 1.00 92.88 101 ASP A O 1
ATOM 830 N N . GLU A 1 102 ? -1.773 16.866 -2.883 1.00 94.06 102 GLU A N 1
ATOM 831 C CA . GLU A 1 102 ? -2.791 16.065 -2.190 1.00 94.06 102 GLU A CA 1
ATOM 832 C C . GLU A 1 102 ? -2.545 14.551 -2.351 1.00 94.06 102 GLU A C 1
ATOM 834 O O . GLU A 1 102 ? -3.371 13.730 -1.943 1.00 94.06 102 GLU A O 1
ATOM 839 N N . ILE A 1 103 ? -1.416 14.162 -2.956 1.00 94.38 103 ILE A N 1
ATOM 840 C CA . ILE A 1 103 ? -1.034 12.770 -3.201 1.00 94.38 103 ILE A CA 1
ATOM 841 C C . ILE A 1 103 ? 0.224 12.448 -2.396 1.00 94.38 103 ILE A C 1
ATOM 843 O O . ILE A 1 103 ? 1.237 13.128 -2.507 1.00 94.38 103 ILE A O 1
ATOM 847 N N . ILE A 1 104 ? 0.157 11.363 -1.626 1.00 93.50 104 ILE A N 1
ATOM 848 C CA . ILE A 1 104 ? 1.294 10.794 -0.900 1.00 93.50 104 ILE A CA 1
ATOM 849 C C . ILE A 1 104 ? 1.482 9.330 -1.298 1.00 93.50 104 ILE A C 1
ATOM 851 O O . ILE A 1 104 ? 0.525 8.544 -1.308 1.00 93.50 104 ILE A O 1
ATOM 855 N N . VAL A 1 105 ? 2.713 8.948 -1.630 1.00 94.31 105 VAL A N 1
ATOM 856 C CA . VAL A 1 105 ? 3.084 7.562 -1.919 1.00 94.31 105 VAL A CA 1
ATOM 857 C C . VAL A 1 105 ? 3.411 6.861 -0.606 1.00 94.31 105 VAL A C 1
ATOM 859 O O . VAL A 1 105 ? 4.162 7.341 0.233 1.00 94.31 105 VAL A O 1
ATOM 862 N N . THR A 1 106 ? 2.814 5.691 -0.405 1.00 95.25 106 THR A N 1
ATOM 863 C CA . THR A 1 106 ? 2.985 4.896 0.817 1.00 95.25 106 THR A CA 1
ATOM 864 C C . THR A 1 106 ? 3.493 3.507 0.472 1.00 95.25 106 THR A C 1
ATOM 866 O O . THR A 1 106 ? 3.382 3.053 -0.672 1.00 95.25 106 THR A O 1
ATOM 869 N N . LEU A 1 107 ? 3.988 2.777 1.475 1.00 94.50 107 LEU A N 1
ATOM 870 C CA . LEU A 1 107 ? 4.363 1.365 1.348 1.00 94.50 107 LEU A CA 1
ATOM 871 C C . LEU A 1 107 ? 3.115 0.457 1.334 1.00 94.50 107 LEU A C 1
ATOM 873 O O . LEU A 1 107 ? 2.992 -0.495 2.104 1.00 94.50 107 LEU A O 1
ATOM 877 N N . GLY A 1 108 ? 2.156 0.784 0.468 1.00 93.81 108 GLY A N 1
ATOM 878 C CA . GLY A 1 108 ? 0.876 0.102 0.326 1.00 93.81 108 GLY A CA 1
ATOM 879 C C . GLY A 1 108 ? -0.210 0.559 1.307 1.00 93.81 108 GLY A C 1
ATOM 880 O O . GLY A 1 108 ? 0.010 1.329 2.243 1.00 93.81 108 GLY A O 1
ATOM 881 N N . ALA A 1 109 ? -1.422 0.034 1.099 1.00 92.88 109 ALA A N 1
ATOM 882 C CA . ALA A 1 109 ? -2.623 0.460 1.820 1.00 92.88 109 ALA A CA 1
ATOM 883 C C . ALA A 1 109 ? -2.534 0.264 3.346 1.00 92.88 109 ALA A C 1
ATOM 885 O O . ALA A 1 109 ? -3.045 1.089 4.098 1.00 92.88 109 ALA A O 1
ATOM 886 N N . GLN A 1 110 ? -1.865 -0.793 3.820 1.00 92.88 110 GLN A N 1
ATOM 887 C CA . GLN A 1 110 ? -1.661 -1.024 5.256 1.00 92.88 110 GLN A CA 1
ATOM 888 C C . GLN A 1 110 ? -0.836 0.093 5.906 1.00 92.88 110 GLN A C 1
ATOM 890 O O . GLN A 1 110 ? -1.187 0.556 6.989 1.00 92.88 110 GLN A O 1
ATOM 895 N N . ASN A 1 111 ? 0.233 0.552 5.245 1.00 95.38 111 ASN A N 1
ATOM 896 C CA . ASN A 1 111 ? 1.056 1.647 5.747 1.00 95.38 111 ASN A CA 1
ATOM 897 C C . ASN A 1 111 ? 0.277 2.971 5.759 1.00 95.38 111 ASN A C 1
ATOM 899 O O . ASN A 1 111 ? 0.312 3.670 6.769 1.00 95.38 111 ASN A O 1
ATOM 903 N N . ALA A 1 112 ? -0.507 3.255 4.714 1.00 96.12 112 ALA A N 1
ATOM 904 C CA . ALA A 1 112 ? -1.400 4.415 4.688 1.00 96.12 112 ALA A CA 1
ATOM 905 C C . ALA A 1 112 ? -2.421 4.396 5.842 1.00 96.12 112 ALA A C 1
ATOM 907 O O . ALA A 1 112 ? -2.580 5.386 6.554 1.00 96.12 112 ALA A O 1
ATOM 908 N N . LEU A 1 113 ? -3.080 3.255 6.076 1.00 94.31 113 LEU A N 1
ATOM 909 C CA . LEU A 1 113 ? -4.034 3.095 7.178 1.00 94.31 113 LEU A CA 1
ATOM 910 C C . LEU A 1 113 ? -3.366 3.241 8.546 1.00 94.31 113 LEU A C 1
ATOM 912 O O . LEU A 1 113 ? -3.946 3.846 9.444 1.00 94.31 113 LEU A O 1
ATOM 916 N N . TYR A 1 114 ? -2.150 2.716 8.701 1.00 92.69 114 TYR A N 1
ATOM 917 C CA . TYR A 1 114 ? -1.363 2.888 9.917 1.00 92.69 114 TYR A CA 1
ATOM 918 C C . TYR A 1 114 ? -1.039 4.359 10.177 1.00 92.69 114 TYR A C 1
ATOM 920 O O . TYR A 1 114 ? -1.292 4.842 11.275 1.00 92.69 114 TYR A O 1
ATOM 928 N N . MET A 1 115 ? -0.565 5.092 9.166 1.00 92.81 115 MET A N 1
ATOM 929 C CA . MET A 1 115 ? -0.294 6.526 9.287 1.00 92.81 115 MET A CA 1
ATOM 930 C C . MET A 1 115 ? -1.545 7.317 9.676 1.00 92.81 115 MET A C 1
ATOM 932 O O . MET A 1 115 ? -1.489 8.129 10.597 1.00 92.81 115 MET A O 1
ATOM 936 N N . LEU A 1 116 ? -2.682 7.048 9.025 1.00 93.44 116 LEU A N 1
ATOM 937 C CA . LEU A 1 116 ? -3.960 7.681 9.363 1.00 93.44 116 LEU A CA 1
ATOM 938 C C . LEU A 1 116 ? -4.368 7.389 10.808 1.00 93.44 116 LEU A C 1
ATOM 940 O O . LEU A 1 116 ? -4.784 8.298 11.524 1.00 93.44 116 LEU A O 1
ATOM 944 N N . ALA A 1 117 ? -4.217 6.141 11.252 1.00 90.38 117 ALA A N 1
ATOM 945 C CA . ALA A 1 117 ? -4.530 5.753 12.618 1.00 90.38 117 ALA A CA 1
ATOM 946 C C . ALA A 1 117 ? -3.614 6.454 13.632 1.00 90.38 117 ALA A C 1
ATOM 948 O O . ALA A 1 117 ? -4.103 7.028 14.600 1.00 90.38 117 ALA A O 1
ATOM 949 N N . SER A 1 118 ? -2.301 6.470 13.392 1.00 88.06 118 SER A N 1
ATOM 950 C CA . SER A 1 118 ? -1.335 7.153 14.260 1.00 88.06 118 SER A CA 1
ATOM 951 C C . SER A 1 118 ? -1.547 8.667 14.325 1.00 88.06 118 SER A C 1
ATOM 953 O O . SER A 1 118 ? -1.272 9.268 15.359 1.00 88.06 118 SER A O 1
ATOM 955 N N . LEU A 1 119 ? -2.022 9.281 13.239 1.00 90.50 119 LEU A N 1
ATOM 956 C CA . LEU A 1 119 ? -2.248 10.722 13.164 1.00 90.50 119 LEU A CA 1
ATOM 957 C C . LEU A 1 119 ? -3.578 11.150 13.798 1.00 90.50 119 LEU A C 1
ATOM 959 O O . LEU A 1 119 ? -3.638 12.176 14.470 1.00 90.50 119 LEU A O 1
ATOM 963 N N . LEU A 1 120 ? -4.654 10.400 13.547 1.00 91.19 120 LEU A N 1
ATOM 964 C CA . LEU A 1 120 ? -6.022 10.843 13.837 1.00 91.19 120 LEU A CA 1
ATOM 965 C C . LEU A 1 120 ? -6.628 10.201 15.086 1.00 91.19 120 LEU A C 1
ATOM 967 O O . LEU A 1 120 ? -7.649 10.682 15.578 1.00 91.19 120 LEU A O 1
ATOM 971 N N . MET A 1 121 ? -6.054 9.105 15.584 1.00 86.75 121 MET A N 1
ATOM 972 C CA . MET A 1 121 ? -6.662 8.319 16.653 1.00 86.75 121 MET A CA 1
ATOM 973 C C . MET A 1 121 ? -5.936 8.488 17.983 1.00 86.75 121 MET A C 1
ATOM 975 O O . MET A 1 121 ? -4.721 8.630 18.073 1.00 86.75 121 MET A O 1
ATOM 979 N N . THR A 1 122 ? -6.724 8.418 19.047 1.00 85.12 122 THR A N 1
ATOM 980 C CA . THR A 1 122 ? -6.265 8.324 20.434 1.00 85.12 122 THR A CA 1
ATOM 981 C C . THR A 1 122 ? -7.016 7.212 21.164 1.00 85.12 122 THR A C 1
ATOM 983 O O . THR A 1 122 ? -8.005 6.667 20.662 1.00 85.12 122 THR A O 1
ATOM 986 N N . LYS A 1 123 ? -6.579 6.876 22.380 1.00 84.19 123 LYS A N 1
ATOM 987 C CA . LYS A 1 123 ? -7.247 5.870 23.211 1.00 84.19 123 LYS A CA 1
ATOM 988 C C . LYS A 1 123 ? -8.733 6.212 23.417 1.00 84.19 123 LYS A C 1
ATOM 990 O O . LYS A 1 123 ? -9.058 7.266 23.955 1.00 84.19 123 LYS A O 1
ATOM 995 N N . GLY A 1 124 ? -9.618 5.286 23.054 1.00 84.69 124 GLY A N 1
ATOM 996 C CA . GLY A 1 124 ? -11.074 5.427 23.129 1.00 84.69 124 GLY A CA 1
ATOM 997 C C . GLY A 1 124 ? -11.731 6.003 21.869 1.00 84.69 124 GLY A C 1
ATOM 998 O O . GLY A 1 124 ? -12.930 6.291 21.900 1.00 84.69 124 GLY A O 1
ATOM 999 N N . SER A 1 125 ? -10.981 6.177 20.775 1.00 88.50 125 SER A N 1
ATOM 1000 C CA . SER A 1 125 ? -11.536 6.608 19.484 1.00 88.50 125 SER A CA 1
ATOM 1001 C C . SER A 1 125 ? -12.586 5.622 18.983 1.00 88.50 125 SER A C 1
ATOM 1003 O O . SER A 1 125 ? -12.399 4.417 19.062 1.00 88.50 125 SER A O 1
ATOM 1005 N N . LYS A 1 126 ? -13.692 6.110 18.420 1.00 93.00 126 LYS A N 1
ATOM 1006 C CA . LYS A 1 126 ? -14.706 5.239 17.809 1.00 93.00 126 LYS A CA 1
ATOM 1007 C C . LYS A 1 126 ? -14.547 5.268 16.297 1.00 93.00 126 LYS A C 1
ATOM 1009 O O . LYS A 1 126 ? -14.672 6.332 15.698 1.00 93.00 126 LYS A O 1
ATOM 1014 N N . VAL A 1 127 ? -14.308 4.108 15.689 1.00 90.75 127 VAL A N 1
ATOM 1015 C CA . VAL A 1 127 ? -14.163 3.962 14.233 1.00 90.75 127 VAL A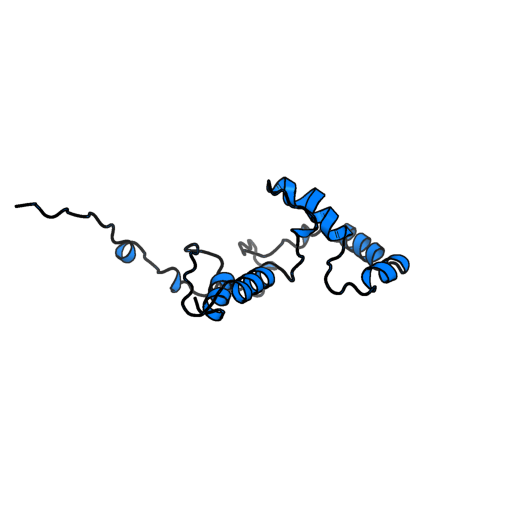 CA 1
ATOM 1016 C C . VAL A 1 127 ? -15.256 3.044 13.697 1.00 90.75 127 VAL A C 1
ATOM 1018 O O . VAL A 1 127 ? -15.454 1.938 14.201 1.00 90.75 127 VAL A O 1
ATOM 1021 N N . ALA A 1 128 ? -15.971 3.508 12.673 1.00 93.44 128 ALA A N 1
ATOM 1022 C CA . ALA A 1 128 ? -16.925 2.687 11.939 1.00 93.44 128 ALA A CA 1
ATOM 1023 C C . ALA A 1 128 ? -16.187 1.841 10.895 1.00 93.44 128 ALA A C 1
ATOM 1025 O O . ALA A 1 128 ? -15.335 2.350 10.171 1.00 93.44 128 ALA A O 1
ATOM 1026 N N . MET A 1 129 ? -16.523 0.555 10.814 1.00 90.25 129 MET A N 1
ATOM 1027 C CA . MET A 1 129 ? -15.968 -0.369 9.827 1.00 90.25 129 MET A CA 1
ATOM 1028 C C . MET A 1 129 ? -17.011 -1.380 9.369 1.00 90.25 129 MET A C 1
ATOM 1030 O O . MET A 1 129 ? -17.911 -1.736 10.129 1.00 90.25 129 MET A O 1
ATOM 1034 N N . GLU A 1 130 ? -16.840 -1.870 8.146 1.00 90.06 130 GLU A N 1
ATOM 1035 C CA . GLU A 1 130 ? -17.678 -2.907 7.546 1.00 90.06 130 GLU A CA 1
ATOM 1036 C C . GLU A 1 130 ? -17.580 -4.254 8.299 1.00 90.06 130 GLU A C 1
ATOM 1038 O O . GLU A 1 130 ? -16.561 -4.580 8.928 1.00 90.06 130 GLU A O 1
ATOM 1043 N N . ASP A 1 131 ? -18.661 -5.040 8.234 1.00 85.94 131 ASP A N 1
ATOM 1044 C CA . ASP A 1 131 ? -18.786 -6.384 8.813 1.00 85.94 131 ASP A CA 1
ATOM 1045 C C . ASP A 1 131 ? -19.468 -7.336 7.802 1.00 85.94 131 ASP A C 1
ATOM 1047 O O . ASP A 1 131 ? -20.696 -7.288 7.676 1.00 85.94 131 ASP A O 1
ATOM 1051 N N . PRO A 1 132 ? -18.717 -8.186 7.065 1.00 86.62 132 PRO A N 1
ATOM 1052 C CA . PRO A 1 132 ? -17.257 -8.348 7.079 1.00 86.62 132 PRO A CA 1
ATOM 1053 C C . PRO A 1 132 ? -16.520 -7.196 6.372 1.00 86.62 132 PRO A C 1
ATOM 1055 O O . PRO A 1 132 ? -17.050 -6.581 5.455 1.00 86.62 132 PRO A O 1
ATOM 1058 N N . GLY A 1 133 ? -15.275 -6.930 6.777 1.00 85.88 133 GLY A N 1
ATOM 1059 C CA . GLY A 1 133 ? -14.431 -5.868 6.212 1.00 85.88 133 GLY A CA 1
ATOM 1060 C C . GLY A 1 133 ? -12.947 -6.241 6.225 1.00 85.88 133 GLY A C 1
ATOM 1061 O O . GLY A 1 133 ? -12.595 -7.371 6.567 1.00 85.88 133 GLY A O 1
ATOM 1062 N N . TYR A 1 134 ? -12.063 -5.298 5.879 1.00 87.69 134 TYR A N 1
ATOM 1063 C CA . TYR A 1 134 ? -10.617 -5.545 5.795 1.00 87.69 134 TYR A CA 1
ATOM 1064 C C . TYR A 1 134 ? -9.992 -5.854 7.179 1.00 87.69 134 TYR A C 1
ATOM 1066 O O . TYR A 1 134 ? -9.936 -4.961 8.031 1.00 87.69 134 TYR A O 1
ATOM 1074 N N . PRO A 1 135 ? -9.501 -7.085 7.446 1.00 86.38 135 PRO A N 1
ATOM 1075 C CA . PRO A 1 135 ? -9.061 -7.473 8.790 1.00 86.38 135 PRO A CA 1
ATOM 1076 C C . PRO A 1 135 ? -7.860 -6.679 9.313 1.00 86.38 135 PRO A C 1
ATOM 1078 O O . PRO A 1 135 ? -7.821 -6.348 10.497 1.00 86.38 135 PRO A O 1
ATOM 1081 N N . ASP A 1 136 ? -6.909 -6.323 8.447 1.00 87.75 136 ASP A N 1
ATOM 1082 C CA . ASP A 1 136 ? -5.696 -5.619 8.879 1.00 87.75 136 ASP A CA 1
ATOM 1083 C C . ASP A 1 136 ? -5.998 -4.186 9.333 1.00 87.75 136 ASP A C 1
ATOM 1085 O O . ASP A 1 136 ? -5.399 -3.714 10.298 1.00 87.75 136 ASP A O 1
ATOM 1089 N N . ALA A 1 137 ? -6.993 -3.525 8.727 1.00 91.12 137 ALA A N 1
ATOM 1090 C CA . ALA A 1 137 ? -7.487 -2.231 9.202 1.00 91.12 137 ALA A CA 1
ATOM 1091 C C . ALA A 1 137 ? -7.997 -2.329 10.650 1.00 91.12 137 ALA A C 1
ATOM 1093 O O . ALA A 1 137 ? -7.672 -1.488 11.485 1.00 91.12 137 ALA A O 1
ATOM 1094 N N . ARG A 1 138 ? -8.718 -3.412 10.988 1.00 89.19 138 ARG A N 1
ATOM 1095 C CA . ARG A 1 138 ? -9.186 -3.675 12.362 1.00 89.19 138 ARG A CA 1
ATOM 1096 C C . ARG A 1 138 ? -8.036 -3.767 13.349 1.00 89.19 138 ARG A C 1
ATOM 1098 O O . ARG A 1 138 ? -8.131 -3.225 14.449 1.00 89.19 138 ARG A O 1
ATOM 1105 N N . SER A 1 139 ? -6.982 -4.480 12.968 1.00 87.50 139 SER A N 1
ATOM 1106 C CA . SER A 1 139 ? -5.790 -4.662 13.794 1.00 87.50 139 SER A CA 1
ATOM 1107 C C . SER A 1 139 ? -5.060 -3.338 14.013 1.00 87.50 139 SER A C 1
ATOM 1109 O O . SER A 1 139 ? -4.727 -3.013 15.150 1.00 87.50 139 SER A O 1
ATOM 1111 N N . ILE A 1 140 ? -4.891 -2.542 12.952 1.00 88.50 140 ILE A N 1
ATOM 1112 C CA . ILE A 1 140 ? -4.269 -1.213 13.006 1.00 88.50 140 ILE A CA 1
ATOM 1113 C C . ILE A 1 140 ? -5.059 -0.267 13.923 1.00 88.50 140 ILE A C 1
ATOM 1115 O O . ILE A 1 140 ? -4.481 0.374 14.798 1.00 88.50 140 ILE A O 1
ATOM 1119 N N . PHE A 1 141 ? -6.384 -0.207 13.780 1.00 90.25 141 PHE A N 1
ATOM 1120 C CA . PHE A 1 141 ? -7.224 0.692 14.579 1.00 90.25 141 PHE A CA 1
ATOM 1121 C C . PHE A 1 141 ? -7.259 0.307 16.061 1.00 90.25 141 PHE A C 1
ATOM 1123 O O . PHE A 1 141 ? -7.175 1.181 16.923 1.00 90.25 141 PHE A O 1
ATOM 1130 N N . ARG A 1 142 ? -7.297 -0.995 16.372 1.00 87.06 142 ARG A N 1
ATOM 1131 C CA . ARG A 1 142 ? -7.169 -1.488 17.754 1.00 87.06 142 ARG A CA 1
ATOM 1132 C C . ARG A 1 142 ? -5.809 -1.154 18.359 1.00 87.06 142 ARG A C 1
ATOM 1134 O O . ARG A 1 142 ? -5.745 -0.771 19.522 1.00 87.06 142 ARG A O 1
ATOM 1141 N N . LEU A 1 143 ? -4.731 -1.275 17.580 1.00 84.81 143 LEU A N 1
ATOM 1142 C CA . LEU A 1 143 ? -3.385 -0.898 18.022 1.00 84.81 143 LEU A CA 1
ATOM 1143 C C . LEU A 1 143 ? -3.307 0.598 18.368 1.00 84.81 143 LEU A C 1
ATOM 1145 O O . LEU A 1 143 ? -2.690 0.961 19.365 1.00 84.81 143 LEU A O 1
ATOM 1149 N N . ALA A 1 144 ? -3.981 1.447 17.589 1.00 81.25 144 ALA A N 1
ATOM 1150 C CA . ALA A 1 144 ? -4.088 2.884 17.843 1.00 81.25 144 ALA A CA 1
ATOM 1151 C C . ALA A 1 144 ? -5.066 3.252 18.983 1.00 81.25 144 ALA A C 1
ATOM 1153 O O . ALA A 1 144 ? -5.183 4.421 19.353 1.00 81.25 144 ALA A O 1
ATOM 1154 N N . GLY A 1 145 ? -5.741 2.264 19.580 1.00 75.38 145 GLY A N 1
ATOM 1155 C CA . GLY A 1 145 ? -6.552 2.434 20.783 1.00 75.38 145 GLY A CA 1
ATOM 1156 C C . GLY A 1 145 ? -8.037 2.708 20.551 1.00 75.38 145 GLY A C 1
ATOM 1157 O O . GLY A 1 145 ? -8.674 3.209 21.480 1.00 75.38 145 GLY A O 1
ATOM 1158 N N . ALA A 1 146 ? -8.582 2.400 19.369 1.00 77.88 146 ALA A N 1
ATOM 1159 C CA . ALA A 1 146 ? -10.036 2.341 19.164 1.00 77.88 146 ALA A CA 1
ATOM 1160 C C . ALA A 1 146 ? -10.705 1.102 19.771 1.00 77.88 146 ALA A C 1
ATOM 1162 O O . ALA A 1 146 ? -10.044 0.040 19.856 1.00 77.88 146 ALA A O 1
#

Sequence (146 aa):
QKAPDQQNEIDWKARRQIAASDMPPPAKHDNWIKSSYPFVYGQFDPALFPTAEWRECNRMALAVLEIRNWASDMVDRDDPLLIEQIQARLLPRRGIFANPDEIIVTLGAQNALYMLASLLMTKGSKVAMEDPGYPDARSIFRLAGA

Radius of gyration: 23.32 Å; chains: 1; bounding box: 75×46×50 Å